Protein AF-A0A6P0VRI2-F1 (afdb_monomer_lite)

Secondary structure (DSSP, 8-state):
---S-HHHHHHHH-SS--TT-EEEEEEE-TT---EEE--HHHHHHEEEEEEEEETT--EEEEEE--SSEEEPPPPSSSEEEEEEEEEPP---S---GGG------

Structure (mmCIF, N/CA/C/O backbone):
data_AF-A0A6P0VRI2-F1
#
_entry.id   AF-A0A6P0VRI2-F1
#
loop_
_atom_site.group_PDB
_atom_site.id
_atom_site.type_symbol
_atom_site.label_atom_id
_atom_site.label_alt_id
_atom_site.label_comp_id
_atom_site.label_asym_id
_atom_site.label_entity_id
_atom_site.label_seq_id
_atom_site.pdbx_PDB_ins_code
_atom_site.Cartn_x
_atom_site.Cartn_y
_atom_site.Cartn_z
_atom_site.occupancy
_atom_site.B_iso_or_equiv
_atom_site.auth_seq_id
_atom_site.auth_comp_id
_atom_site.auth_asym_id
_atom_site.auth_atom_id
_atom_site.pdbx_PDB_model_num
ATOM 1 N N . LYS A 1 1 ? -6.802 -9.175 7.358 1.00 47.34 1 LYS A N 1
ATOM 2 C CA . LYS A 1 1 ? -8.259 -9.401 7.154 1.00 47.34 1 LYS A CA 1
ATOM 3 C C . LYS A 1 1 ? -8.752 -8.376 6.140 1.00 47.34 1 LYS A C 1
ATOM 5 O O . LYS A 1 1 ? -8.438 -7.206 6.307 1.00 47.34 1 LYS A O 1
ATOM 10 N N . GLN A 1 2 ? -9.443 -8.805 5.089 1.00 56.34 2 GLN A N 1
ATOM 11 C CA . GLN A 1 2 ? -9.953 -7.926 4.035 1.00 56.34 2 GLN A CA 1
ATOM 12 C C . GLN A 1 2 ? -11.373 -7.499 4.430 1.00 56.34 2 GLN A C 1
ATOM 14 O O . GLN A 1 2 ? -12.297 -8.302 4.390 1.00 56.34 2 GLN A O 1
ATOM 19 N N . TRP A 1 3 ? -11.518 -6.274 4.941 1.00 65.69 3 TRP A N 1
ATOM 20 C CA . TRP A 1 3 ? -12.773 -5.767 5.528 1.00 65.69 3 TRP A CA 1
ATOM 21 C C . TRP A 1 3 ? -13.645 -4.993 4.528 1.00 65.69 3 TRP A C 1
ATOM 23 O O . TRP A 1 3 ? -14.663 -4.427 4.915 1.00 65.69 3 TRP A O 1
ATOM 33 N N . LEU A 1 4 ? -13.239 -4.925 3.259 1.00 70.81 4 LEU A N 1
ATOM 34 C CA . LEU A 1 4 ? -13.891 -4.112 2.235 1.00 70.81 4 LEU A CA 1
ATOM 35 C C . LEU A 1 4 ? -14.443 -4.996 1.109 1.00 70.81 4 LEU A C 1
ATOM 37 O O . LEU A 1 4 ? -13.732 -5.893 0.652 1.00 70.81 4 LEU A O 1
ATOM 41 N N . PRO A 1 5 ? -15.666 -4.739 0.613 1.00 76.69 5 PRO A N 1
ATOM 42 C CA . PRO A 1 5 ? -16.160 -5.376 -0.601 1.00 76.69 5 PRO A CA 1
ATOM 43 C C . PRO A 1 5 ? -15.332 -4.948 -1.817 1.00 76.69 5 PRO A C 1
ATOM 45 O O . PRO A 1 5 ? -15.124 -3.756 -2.039 1.00 76.69 5 PRO A O 1
ATOM 48 N N . GLN A 1 6 ? -14.922 -5.901 -2.651 1.00 73.31 6 GLN A N 1
ATOM 49 C CA . GLN A 1 6 ? -14.118 -5.625 -3.848 1.00 73.31 6 GLN A CA 1
ATOM 50 C C . GLN A 1 6 ? -14.777 -4.599 -4.787 1.00 73.31 6 GLN A C 1
ATOM 52 O O . GLN A 1 6 ? -14.138 -3.620 -5.164 1.00 73.31 6 GLN A O 1
ATOM 57 N N . LYS A 1 7 ? -16.083 -4.741 -5.061 1.00 77.94 7 LYS A N 1
ATOM 58 C CA . LYS A 1 7 ? -16.842 -3.803 -5.912 1.00 77.94 7 LYS A CA 1
ATOM 59 C C . LYS A 1 7 ? -16.834 -2.359 -5.399 1.00 77.94 7 LYS A C 1
ATOM 61 O O . LYS A 1 7 ? -16.913 -1.423 -6.188 1.00 77.94 7 LYS A O 1
ATOM 66 N N . PHE A 1 8 ? -16.775 -2.166 -4.079 1.00 78.56 8 PHE A N 1
ATOM 67 C CA . PHE A 1 8 ? -16.669 -0.829 -3.492 1.00 78.56 8 PHE A CA 1
ATOM 68 C C . PHE A 1 8 ? -15.303 -0.217 -3.810 1.00 78.56 8 PHE A C 1
ATOM 70 O O . PHE A 1 8 ? -15.233 0.931 -4.239 1.00 78.56 8 PHE A O 1
ATOM 77 N N . VAL A 1 9 ? -14.231 -0.998 -3.659 1.00 72.62 9 VAL A N 1
ATOM 78 C CA . VAL A 1 9 ? -12.868 -0.528 -3.925 1.00 72.62 9 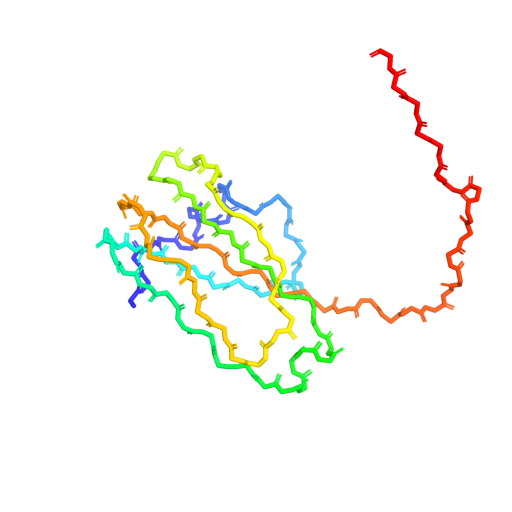VAL A CA 1
ATOM 79 C C . VAL A 1 9 ? -12.673 -0.196 -5.399 1.00 72.62 9 VAL A C 1
ATOM 81 O O . VAL A 1 9 ? -12.148 0.869 -5.711 1.00 72.62 9 VAL A O 1
ATOM 84 N N . GLU A 1 10 ? -13.164 -1.058 -6.289 1.00 74.31 10 GLU A N 1
ATOM 85 C CA . GLU A 1 10 ? -13.146 -0.829 -7.736 1.00 74.31 10 GLU A CA 1
ATOM 86 C C . GLU A 1 10 ? -13.849 0.477 -8.112 1.00 74.31 10 GLU A C 1
ATOM 88 O O . GLU A 1 10 ? -13.299 1.282 -8.853 1.00 74.31 10 GLU A O 1
ATOM 93 N N . LYS A 1 11 ? -15.031 0.737 -7.544 1.00 74.50 11 LYS A N 1
ATOM 94 C CA . LYS A 1 11 ? -15.799 1.950 -7.845 1.00 74.50 11 LYS A CA 1
ATOM 95 C C . LYS A 1 11 ? -15.145 3.234 -7.320 1.00 74.50 11 LYS A C 1
ATOM 97 O O . LYS A 1 11 ? -15.290 4.277 -7.948 1.00 74.50 11 LYS A O 1
ATOM 102 N N . VAL A 1 12 ? -14.513 3.186 -6.146 1.00 73.50 12 VAL A N 1
ATOM 103 C CA . VAL A 1 12 ? -14.063 4.394 -5.428 1.00 73.50 12 VAL A CA 1
ATOM 104 C C . VAL A 1 12 ? -12.599 4.733 -5.703 1.00 73.50 12 VAL A C 1
ATOM 106 O O . VAL A 1 12 ? -12.256 5.908 -5.785 1.00 73.50 12 VAL A O 1
ATOM 109 N N . PHE A 1 13 ? -11.729 3.730 -5.849 1.00 72.00 13 PHE A N 1
ATOM 110 C CA . PHE A 1 13 ? -10.276 3.941 -5.850 1.00 72.00 13 PHE A CA 1
ATOM 111 C C . PHE A 1 13 ? -9.576 3.568 -7.160 1.00 72.00 13 PHE A C 1
ATOM 113 O O . PHE A 1 13 ? -8.370 3.826 -7.279 1.00 72.00 13 PHE A O 1
ATOM 120 N N . LEU A 1 14 ? -10.288 2.947 -8.111 1.00 68.56 14 LEU A N 1
ATOM 121 C CA . LEU A 1 14 ? -9.724 2.453 -9.368 1.00 68.56 14 LEU A CA 1
ATOM 122 C C . LEU A 1 14 ? -10.341 3.195 -10.571 1.00 68.56 14 LEU A C 1
ATOM 124 O O . LEU A 1 14 ? -11.443 2.860 -11.005 1.00 68.56 14 LEU A O 1
ATOM 128 N N . PRO A 1 15 ? -9.664 4.212 -11.132 1.00 60.31 15 PRO A N 1
ATOM 129 C CA . PRO A 1 15 ? -10.132 4.877 -12.342 1.00 60.31 15 PRO A CA 1
ATOM 130 C C . PRO A 1 15 ? -9.842 3.991 -13.562 1.00 60.31 15 PRO A C 1
ATOM 132 O O . PRO A 1 15 ? -8.691 3.884 -13.954 1.00 60.31 15 PRO A O 1
ATOM 135 N N . VAL A 1 16 ? -10.890 3.387 -14.142 1.00 56.53 16 VAL A N 1
ATOM 136 C CA . VAL A 1 16 ? -10.890 2.528 -15.352 1.00 56.53 16 VAL A CA 1
ATOM 137 C C . VAL A 1 16 ? -9.957 1.301 -15.243 1.00 56.53 16 VAL A C 1
ATOM 139 O O . VAL A 1 16 ? -8.761 1.433 -15.008 1.00 56.53 16 VAL A O 1
ATOM 142 N N . PRO A 1 17 ? -10.457 0.063 -15.410 1.00 55.12 17 PRO A N 1
ATOM 143 C CA . PRO A 1 17 ? -9.634 -1.118 -15.179 1.00 55.12 17 PRO A CA 1
ATOM 144 C C . PRO A 1 17 ? -8.493 -1.193 -16.203 1.00 55.12 17 PRO A C 1
ATOM 146 O O . PRO A 1 17 ? -8.733 -1.483 -17.370 1.00 55.12 17 PRO A O 1
ATOM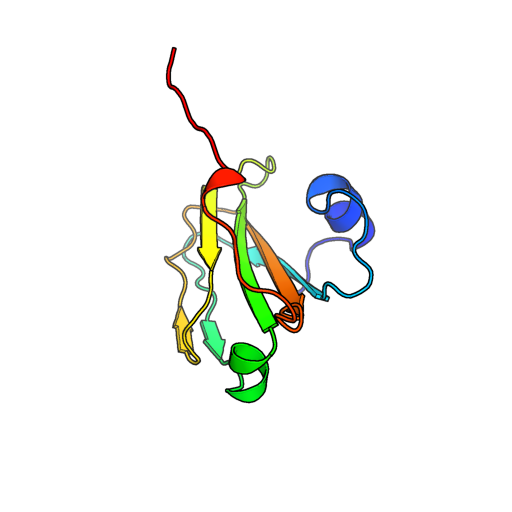 149 N N . ASN A 1 18 ? -7.251 -0.980 -15.755 1.00 63.97 18 ASN A N 1
ATOM 150 C CA . ASN A 1 18 ? -6.096 -1.628 -16.365 1.00 63.97 18 ASN A CA 1
ATOM 151 C C . ASN A 1 18 ? -6.109 -3.086 -15.859 1.00 63.97 18 ASN A C 1
ATOM 153 O O . ASN A 1 18 ? -5.783 -3.303 -14.686 1.00 63.97 18 ASN A O 1
ATOM 157 N N . PRO A 1 19 ? -6.509 -4.073 -16.687 1.00 65.31 19 PRO A N 1
ATOM 158 C CA . PRO A 1 19 ? -6.722 -5.455 -16.248 1.00 65.31 19 PRO A CA 1
ATOM 159 C C . PRO A 1 19 ? -5.459 -6.112 -15.684 1.00 65.31 19 PRO A C 1
ATOM 161 O O . PRO A 1 19 ? -5.545 -7.067 -14.918 1.00 65.31 19 PRO A O 1
ATOM 164 N N . GLU A 1 20 ? -4.287 -5.593 -16.051 1.00 71.06 20 GLU A N 1
ATOM 165 C CA . GLU A 1 20 ? -2.987 -6.116 -15.633 1.00 71.06 20 GLU A CA 1
ATOM 166 C C . GLU A 1 20 ? -2.576 -5.627 -14.239 1.00 71.06 20 GLU A C 1
ATOM 168 O O . GLU A 1 20 ? -1.636 -6.151 -13.638 1.00 71.06 20 GLU A O 1
ATOM 173 N N . THR A 1 21 ? -3.289 -4.640 -13.687 1.00 80.69 21 THR A N 1
ATOM 174 C CA . THR A 1 21 ? -2.990 -4.116 -12.355 1.00 80.69 21 THR A CA 1
ATOM 175 C C . THR A 1 21 ? -3.564 -5.023 -11.280 1.00 80.69 21 THR A C 1
ATOM 177 O O . THR A 1 21 ? -4.775 -5.233 -11.196 1.00 80.69 21 THR A O 1
ATOM 180 N N . LYS A 1 22 ? -2.699 -5.510 -10.390 1.00 85.94 22 LYS A N 1
ATOM 181 C CA . LYS A 1 22 ? -3.125 -6.242 -9.195 1.00 85.94 22 LYS A CA 1
ATOM 182 C C . LYS A 1 22 ? -3.349 -5.275 -8.039 1.00 85.94 22 LYS A C 1
ATOM 184 O O . LYS A 1 22 ? -2.541 -4.378 -7.802 1.00 85.94 22 LYS A O 1
ATOM 189 N N . PHE A 1 23 ? -4.424 -5.504 -7.288 1.00 86.38 23 PHE A N 1
ATOM 190 C CA . PHE A 1 23 ? -4.803 -4.670 -6.152 1.00 86.38 23 PHE A CA 1
ATOM 191 C C . PHE A 1 23 ? -4.873 -5.479 -4.865 1.00 86.38 23 PHE A C 1
ATOM 193 O O . PHE A 1 23 ? -5.520 -6.524 -4.806 1.00 86.38 23 PHE A O 1
ATOM 200 N N . TYR A 1 24 ? -4.269 -4.937 -3.812 1.00 89.50 24 TYR A N 1
ATOM 201 C CA . TYR A 1 24 ? -4.479 -5.384 -2.440 1.00 89.50 24 TYR A CA 1
ATOM 202 C C . TYR A 1 24 ? -5.030 -4.224 -1.634 1.00 89.50 24 TYR A C 1
ATOM 204 O O . TYR A 1 24 ? -4.625 -3.082 -1.818 1.00 89.50 24 TYR A O 1
ATOM 212 N N . PHE A 1 25 ? -5.969 -4.495 -0.742 1.00 91.25 25 PHE A N 1
ATOM 213 C CA . PHE A 1 25 ? -6.610 -3.437 0.022 1.00 91.25 25 PHE A CA 1
ATOM 214 C C . PHE A 1 25 ? -7.145 -3.961 1.343 1.00 91.25 25 PHE A C 1
ATOM 216 O O . PHE A 1 25 ? -7.400 -5.155 1.525 1.00 91.25 25 PHE A O 1
ATOM 223 N N . GLY A 1 26 ? -7.373 -3.039 2.265 1.00 91.44 26 GLY A N 1
ATOM 224 C CA . GLY A 1 26 ? -7.947 -3.354 3.558 1.00 91.44 26 GLY A CA 1
ATOM 225 C C . GLY A 1 26 ? -8.173 -2.110 4.395 1.00 91.44 26 GLY A C 1
ATOM 226 O O . GLY A 1 26 ? -8.150 -0.988 3.897 1.00 91.44 26 GLY A O 1
ATOM 227 N N . ALA A 1 27 ? -8.404 -2.337 5.682 1.00 92.94 27 ALA A N 1
ATOM 228 C CA . ALA A 1 27 ? -8.575 -1.285 6.668 1.00 92.94 27 ALA A CA 1
ATOM 229 C C . ALA A 1 27 ? -7.523 -1.432 7.770 1.00 92.94 27 ALA A C 1
ATOM 231 O O . ALA A 1 27 ? -7.136 -2.556 8.100 1.00 92.94 27 ALA A O 1
ATOM 232 N N . LEU A 1 28 ? -7.114 -0.298 8.329 1.00 92.88 28 LEU A N 1
ATOM 233 C CA . LEU A 1 28 ? -6.234 -0.184 9.487 1.00 92.88 28 LEU A CA 1
ATOM 234 C C . LEU A 1 28 ? -6.971 0.523 10.621 1.00 92.88 28 LEU A C 1
ATOM 236 O O . LEU A 1 28 ? -7.794 1.416 10.393 1.00 92.88 28 LEU A O 1
ATOM 240 N N . LYS A 1 29 ? -6.679 0.114 11.850 1.00 94.31 29 LYS A N 1
ATOM 241 C CA . LYS A 1 29 ? -7.027 0.842 13.071 1.00 94.31 29 LYS A CA 1
ATOM 242 C C . LYS A 1 29 ? -5.915 1.827 13.424 1.00 94.31 29 LYS A C 1
ATOM 244 O O . LYS A 1 29 ? -4.783 1.692 12.970 1.00 94.31 29 LYS A O 1
ATOM 249 N N . ALA A 1 30 ? -6.243 2.767 14.307 1.00 95.19 30 ALA A N 1
ATOM 250 C CA . ALA A 1 30 ? -5.277 3.727 14.822 1.00 95.19 30 ALA A CA 1
ATOM 251 C C . ALA A 1 30 ? -4.063 3.003 15.428 1.00 95.19 30 ALA A C 1
ATOM 253 O O . ALA A 1 30 ? -4.230 2.074 16.221 1.00 95.19 30 ALA A O 1
ATOM 254 N N . GLY A 1 31 ? -2.863 3.425 15.035 1.00 95.81 31 GLY A N 1
ATOM 255 C CA . GLY A 1 31 ? -1.593 2.849 15.472 1.00 95.81 31 GLY A CA 1
ATOM 256 C C . GLY A 1 31 ? -1.175 1.552 14.769 1.00 95.81 31 GLY A C 1
ATOM 257 O O . GLY A 1 31 ? -0.039 1.127 14.959 1.00 95.81 31 GLY A O 1
ATOM 258 N N . GLU A 1 32 ? -2.028 0.922 13.949 1.00 96.56 32 GLU A N 1
ATOM 259 C CA . GLU A 1 32 ? -1.613 -0.249 13.165 1.00 96.56 32 GLU A CA 1
ATOM 260 C C . GLU A 1 32 ? -0.627 0.152 12.058 1.00 96.56 32 GLU A C 1
ATOM 262 O O . GLU A 1 32 ? -0.708 1.242 11.487 1.00 96.56 32 GLU A O 1
ATOM 267 N N . ILE A 1 33 ? 0.298 -0.758 11.756 1.00 95.69 33 ILE A N 1
ATOM 268 C CA . ILE A 1 33 ? 1.359 -0.600 10.758 1.00 95.69 33 ILE A CA 1
ATOM 269 C C . ILE A 1 33 ? 1.223 -1.729 9.737 1.00 95.69 33 ILE A C 1
ATOM 271 O O . ILE A 1 33 ? 0.952 -2.874 10.108 1.00 95.69 33 ILE A O 1
ATOM 275 N N . LEU A 1 34 ? 1.448 -1.429 8.457 1.00 95.12 34 LEU A N 1
ATOM 276 C CA . LEU A 1 34 ? 1.628 -2.456 7.434 1.00 95.12 34 LEU A CA 1
ATOM 277 C C . LEU A 1 34 ? 3.109 -2.727 7.224 1.00 95.12 34 LEU A C 1
ATOM 279 O O . LEU A 1 34 ? 3.905 -1.801 7.083 1.00 95.12 34 LEU A O 1
ATOM 283 N N . GLN A 1 35 ? 3.446 -4.010 7.169 1.00 96.75 35 GLN A N 1
ATOM 284 C CA . GLN A 1 35 ? 4.778 -4.486 6.831 1.00 96.75 35 GLN A CA 1
ATOM 285 C C . GLN A 1 35 ? 4.737 -5.152 5.461 1.00 96.75 35 GLN A C 1
ATOM 287 O O . GLN A 1 35 ? 3.946 -6.066 5.220 1.00 96.75 35 GLN A O 1
ATOM 292 N N . PHE A 1 36 ? 5.609 -4.693 4.579 1.00 94.56 36 PHE A N 1
ATOM 293 C CA . PHE A 1 36 ? 5.836 -5.246 3.259 1.00 94.56 36 PHE A CA 1
ATOM 294 C C . PHE A 1 36 ? 7.066 -6.142 3.309 1.00 94.56 36 PHE A C 1
ATOM 296 O O . PHE A 1 36 ? 8.104 -5.736 3.826 1.00 94.56 36 PHE A O 1
ATOM 303 N N . LYS A 1 37 ? 6.922 -7.355 2.772 1.00 95.94 37 LYS A N 1
ATOM 304 C CA . LYS A 1 37 ? 8.009 -8.294 2.485 1.00 95.94 37 LYS A CA 1
ATOM 305 C C . LYS A 1 37 ? 7.823 -8.764 1.050 1.00 95.94 37 LYS A C 1
ATOM 307 O O . LYS A 1 37 ? 6.883 -9.506 0.766 1.00 95.94 37 LYS A O 1
ATOM 312 N N . LEU A 1 38 ? 8.641 -8.241 0.150 1.00 93.50 38 LEU A N 1
ATOM 313 C CA . LEU A 1 38 ? 8.459 -8.325 -1.293 1.00 93.50 38 LEU A CA 1
ATOM 314 C C . LEU A 1 38 ? 9.629 -9.067 -1.935 1.00 93.50 38 LEU A C 1
ATOM 316 O O . LEU A 1 38 ? 10.787 -8.878 -1.568 1.00 93.50 38 LEU A O 1
ATOM 320 N N . ASP A 1 39 ? 9.310 -9.894 -2.924 1.00 94.88 39 ASP A N 1
ATOM 321 C CA . ASP A 1 39 ? 10.302 -10.623 -3.708 1.00 94.88 39 ASP A CA 1
ATOM 322 C C . ASP A 1 39 ? 11.079 -9.670 -4.641 1.00 94.88 39 ASP A C 1
ATOM 324 O O . ASP A 1 39 ? 10.506 -8.722 -5.190 1.00 94.88 39 ASP A O 1
ATOM 328 N N . SER A 1 40 ? 12.379 -9.909 -4.853 1.00 90.12 40 SER A N 1
ATOM 329 C CA . SER A 1 40 ? 13.190 -9.094 -5.776 1.00 90.12 40 SER A CA 1
ATOM 330 C C . SER A 1 40 ? 12.673 -9.154 -7.214 1.00 90.12 40 SER A C 1
ATOM 332 O O . SER A 1 40 ? 12.694 -8.139 -7.909 1.00 90.12 40 SER A O 1
ATOM 334 N N . LEU A 1 41 ? 12.158 -10.302 -7.666 1.00 91.19 41 LEU A N 1
ATOM 335 C CA . LEU A 1 41 ? 11.561 -10.443 -8.995 1.00 91.19 41 LEU A CA 1
ATOM 336 C C . LEU A 1 41 ? 10.332 -9.550 -9.150 1.00 91.19 41 LEU A C 1
ATOM 338 O O . LEU A 1 41 ? 10.093 -9.026 -10.237 1.00 91.19 41 LEU A O 1
ATOM 342 N N . LEU A 1 42 ? 9.568 -9.344 -8.076 1.00 91.19 42 LEU A N 1
ATOM 343 C CA . LEU A 1 42 ? 8.428 -8.439 -8.102 1.00 91.19 42 LEU A CA 1
ATOM 344 C C . LEU A 1 42 ? 8.898 -6.993 -8.301 1.00 91.19 42 LEU A C 1
ATOM 346 O O . LEU A 1 42 ? 8.446 -6.338 -9.232 1.00 91.19 42 LEU A O 1
ATOM 350 N N . LEU A 1 43 ? 9.851 -6.521 -7.493 1.00 92.00 43 LEU A N 1
ATOM 351 C CA . LEU A 1 43 ? 10.370 -5.148 -7.586 1.00 92.00 43 LEU A CA 1
ATOM 352 C C . LEU A 1 43 ? 11.076 -4.856 -8.916 1.00 92.00 43 LEU A C 1
ATOM 354 O O . LEU A 1 43 ? 11.043 -3.727 -9.410 1.00 92.00 43 LEU A O 1
ATOM 358 N N . ASN A 1 44 ? 11.700 -5.869 -9.518 1.00 90.56 44 ASN A N 1
ATOM 359 C CA . ASN A 1 44 ? 12.370 -5.721 -10.805 1.00 90.56 44 ASN A CA 1
ATOM 360 C C . ASN A 1 44 ? 11.367 -5.5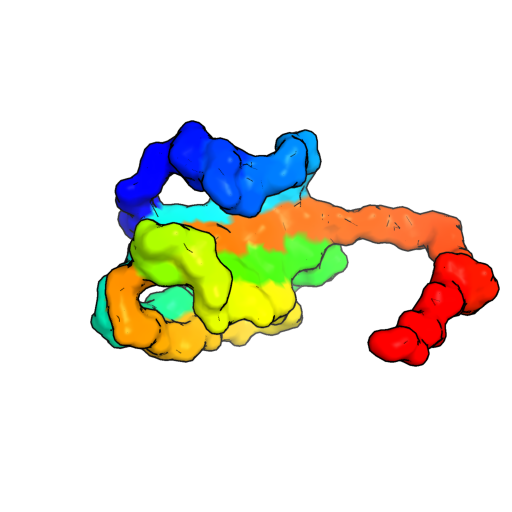17 -11.944 1.00 90.56 44 ASN A C 1
ATOM 362 O O . ASN A 1 44 ? 11.579 -4.643 -12.782 1.00 90.56 44 ASN A O 1
ATOM 366 N N . ASN A 1 45 ? 10.265 -6.268 -11.942 1.00 90.25 45 ASN A N 1
ATOM 367 C CA . ASN A 1 45 ? 9.331 -6.327 -13.069 1.00 90.25 45 ASN A CA 1
ATOM 368 C C . ASN A 1 45 ? 8.069 -5.469 -12.888 1.00 90.25 45 ASN A C 1
ATOM 370 O O . ASN A 1 45 ? 7.326 -5.276 -13.850 1.00 90.25 45 ASN A O 1
ATOM 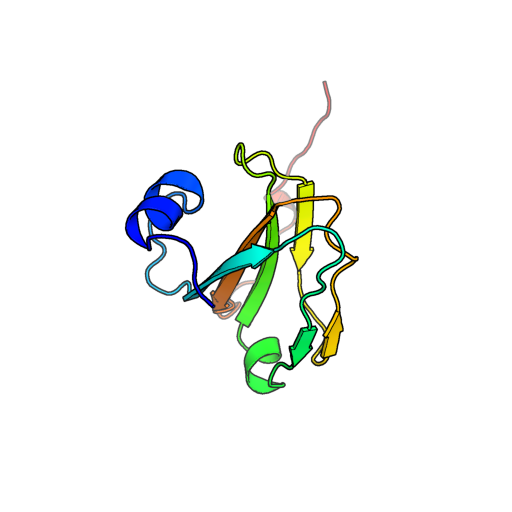374 N N . TYR A 1 46 ? 7.807 -4.967 -11.680 1.00 92.12 46 TYR A N 1
ATOM 375 C CA . TYR A 1 46 ? 6.572 -4.261 -11.350 1.00 92.12 46 TYR A CA 1
ATOM 376 C C . TYR A 1 46 ? 6.842 -2.962 -10.592 1.00 92.12 46 TYR A C 1
ATOM 378 O O . TYR A 1 46 ? 7.749 -2.884 -9.763 1.00 92.12 46 TYR A O 1
ATOM 386 N N . ASP A 1 47 ? 6.011 -1.959 -10.858 1.00 92.62 47 ASP A N 1
ATOM 387 C CA . ASP A 1 47 ? 5.878 -0.760 -10.044 1.00 92.62 47 ASP A CA 1
ATOM 388 C C . ASP A 1 47 ? 4.809 -0.991 -8.976 1.00 92.62 47 ASP A C 1
ATOM 390 O O . ASP A 1 47 ? 3.688 -1.429 -9.261 1.00 92.62 47 ASP A O 1
ATOM 394 N N . ILE A 1 48 ? 5.161 -0.704 -7.726 1.00 94.31 48 ILE A N 1
ATOM 395 C CA . ILE A 1 48 ? 4.302 -0.931 -6.566 1.00 94.31 48 ILE A CA 1
ATOM 396 C C . ILE A 1 48 ? 4.034 0.410 -5.903 1.00 94.31 48 ILE A C 1
ATOM 398 O O . ILE A 1 48 ? 4.966 1.118 -5.530 1.00 94.31 48 ILE A O 1
ATOM 402 N N . TYR A 1 49 ? 2.762 0.736 -5.698 1.00 94.25 49 TYR A N 1
ATOM 403 C CA . TYR A 1 49 ? 2.344 1.983 -5.064 1.00 94.25 49 TYR A CA 1
ATOM 404 C C . TYR A 1 49 ? 1.469 1.704 -3.858 1.00 94.25 49 TYR A C 1
ATOM 406 O O . TYR A 1 49 ? 0.493 0.958 -3.944 1.00 94.25 49 TYR A O 1
ATOM 414 N N . PHE A 1 50 ? 1.789 2.360 -2.750 1.00 95.75 50 PHE A N 1
ATOM 415 C CA . PHE A 1 50 ? 0.948 2.407 -1.570 1.00 95.75 50 PHE A CA 1
ATOM 416 C C . PHE A 1 50 ? 0.097 3.674 -1.577 1.00 95.75 50 PHE A C 1
ATOM 418 O O . PHE A 1 50 ? 0.532 4.745 -1.998 1.00 95.75 50 PHE A O 1
ATOM 425 N N . SER A 1 51 ? -1.139 3.556 -1.112 1.00 95.31 51 SER A N 1
ATOM 426 C CA . SER A 1 51 ? -2.031 4.683 -0.872 1.00 95.31 51 SER A CA 1
ATOM 427 C C . SER A 1 51 ? -2.810 4.450 0.412 1.00 95.31 51 SER A C 1
ATOM 429 O O . SER A 1 51 ? -3.426 3.395 0.581 1.00 95.31 51 SER A O 1
ATOM 431 N N . LEU A 1 52 ? -2.818 5.448 1.288 1.00 95.56 52 LEU A N 1
ATOM 432 C CA . LEU A 1 52 ? -3.622 5.485 2.499 1.00 95.56 52 LEU A CA 1
ATOM 433 C C . LEU A 1 52 ? -4.720 6.532 2.342 1.00 95.56 52 LEU A C 1
ATOM 435 O O . LEU A 1 52 ? -4.473 7.652 1.894 1.00 95.56 52 LEU A O 1
ATOM 439 N N . TYR A 1 53 ? -5.922 6.173 2.767 1.00 94.88 53 TYR A N 1
ATOM 440 C CA . TYR A 1 53 ? -7.095 7.026 2.737 1.00 94.88 53 TYR A CA 1
ATOM 441 C C . TYR A 1 53 ? -7.747 7.096 4.119 1.00 94.88 53 TYR A C 1
ATOM 443 O O . TYR A 1 53 ? -7.707 6.134 4.896 1.00 94.88 53 TYR A O 1
ATOM 451 N N . SER A 1 54 ? -8.396 8.218 4.423 1.00 93.69 54 SER A N 1
ATOM 452 C CA . SER A 1 54 ? -9.322 8.303 5.553 1.00 93.69 54 SER A CA 1
ATOM 453 C C . SER A 1 54 ? -10.545 7.407 5.308 1.00 93.69 54 SER A C 1
ATOM 455 O O . SER A 1 54 ? -10.754 6.885 4.208 1.00 93.69 54 SER A O 1
ATOM 457 N N . ARG A 1 55 ? -11.398 7.225 6.322 1.00 89.88 55 ARG A N 1
ATOM 458 C CA . ARG A 1 55 ? -12.671 6.498 6.158 1.00 89.88 55 ARG A CA 1
ATOM 459 C C . ARG A 1 55 ? -13.609 7.148 5.145 1.00 89.88 55 ARG A C 1
ATOM 461 O O . ARG A 1 55 ? -14.397 6.457 4.508 1.00 89.88 55 ARG A O 1
ATOM 468 N N . GLU A 1 56 ? -13.514 8.459 5.016 1.00 90.25 56 GLU A N 1
ATOM 469 C CA . GLU A 1 56 ? -14.256 9.296 4.079 1.00 90.25 56 GLU A CA 1
ATOM 470 C C . GLU A 1 56 ? -13.608 9.292 2.683 1.00 90.25 56 GLU A C 1
ATOM 472 O O . GLU A 1 56 ? -14.063 10.001 1.795 1.00 90.25 56 GLU A O 1
ATOM 477 N N . CYS A 1 57 ? -12.586 8.452 2.473 1.00 87.88 57 CYS A N 1
ATOM 478 C CA . CYS A 1 57 ? -11.881 8.248 1.208 1.00 87.88 57 CYS A CA 1
ATOM 479 C C . CYS A 1 57 ? -11.022 9.441 0.750 1.00 87.88 57 CYS A C 1
ATOM 481 O O . CYS A 1 57 ? -10.641 9.505 -0.417 1.00 87.88 57 CYS A O 1
ATOM 483 N N . PHE A 1 58 ? -10.647 10.348 1.658 1.00 89.69 58 PHE A N 1
ATOM 484 C CA . PHE A 1 58 ? -9.653 11.385 1.363 1.00 89.69 58 PHE A CA 1
ATOM 485 C C . PHE A 1 58 ? -8.244 10.801 1.389 1.00 89.69 58 PHE A C 1
ATOM 487 O O . PHE A 1 58 ? -7.910 10.049 2.303 1.00 89.69 58 PHE A O 1
ATOM 494 N N . ALA A 1 59 ? -7.420 11.138 0.395 1.00 92.56 59 ALA A N 1
ATOM 495 C CA . ALA A 1 59 ? -6.029 10.701 0.349 1.00 92.56 59 ALA A CA 1
ATOM 496 C C . ALA A 1 59 ? -5.247 11.308 1.523 1.00 92.56 59 ALA A C 1
ATOM 498 O O . ALA A 1 59 ? -5.303 12.515 1.752 1.00 92.56 59 ALA A O 1
ATOM 499 N N . LEU A 1 60 ? -4.537 10.459 2.264 1.00 95.00 60 LEU A N 1
ATOM 500 C CA . LEU A 1 60 ? -3.699 10.851 3.399 1.00 95.00 60 LEU A CA 1
ATOM 501 C C . LEU A 1 60 ? -2.216 10.680 3.081 1.00 95.00 60 LEU A C 1
ATOM 503 O O . LEU A 1 60 ? -1.408 11.530 3.432 1.00 95.00 60 LEU A O 1
ATOM 507 N N . GLU A 1 61 ? -1.862 9.576 2.426 1.00 95.44 61 GLU A N 1
ATOM 508 C CA . GLU A 1 61 ? -0.475 9.235 2.124 1.00 95.44 61 GLU A CA 1
ATOM 509 C C . GLU A 1 61 ? -0.404 8.478 0.799 1.00 95.44 61 GLU A C 1
ATOM 511 O O . GLU A 1 61 ? -1.287 7.676 0.479 1.00 95.44 61 GLU A O 1
ATOM 516 N N . TRP A 1 62 ? 0.646 8.729 0.023 1.00 94.94 62 TRP A N 1
ATOM 517 C CA . TRP A 1 62 ? 0.915 8.031 -1.227 1.00 94.94 62 TRP A CA 1
ATOM 518 C C . TRP A 1 62 ? 2.418 7.992 -1.486 1.00 94.94 62 TRP A C 1
ATOM 520 O O . TRP A 1 62 ? 3.083 9.018 -1.356 1.00 94.94 62 TRP A O 1
ATOM 530 N N . TYR A 1 63 ? 2.946 6.826 -1.862 1.00 95.94 63 TYR A N 1
ATOM 531 C CA . TYR A 1 63 ? 4.338 6.685 -2.301 1.00 95.94 63 TYR A CA 1
ATOM 532 C C . TYR A 1 63 ? 4.591 5.356 -3.033 1.00 95.94 63 TYR A C 1
ATOM 534 O O . TYR A 1 63 ? 3.869 4.375 -2.812 1.00 95.94 63 TYR A O 1
ATOM 542 N N . PRO A 1 64 ? 5.638 5.287 -3.879 1.00 96.25 64 PRO A N 1
ATOM 543 C CA . PRO A 1 64 ? 6.126 4.028 -4.428 1.00 96.25 64 PRO A CA 1
ATOM 544 C C . PRO A 1 64 ? 6.853 3.185 -3.367 1.00 96.25 64 PRO A C 1
ATOM 546 O O . PRO A 1 64 ? 7.571 3.709 -2.513 1.00 96.25 64 PRO A O 1
ATOM 549 N N . ILE A 1 65 ? 6.702 1.864 -3.442 1.00 96.00 65 ILE A N 1
ATOM 550 C CA . ILE A 1 65 ? 7.481 0.907 -2.650 1.00 96.00 65 ILE A CA 1
ATOM 551 C C . ILE A 1 65 ? 8.598 0.351 -3.531 1.00 96.00 65 ILE A C 1
ATOM 553 O O . ILE A 1 65 ? 8.342 -0.395 -4.471 1.00 96.00 65 ILE A O 1
ATOM 557 N N . THR A 1 66 ? 9.837 0.706 -3.202 1.00 95.12 66 THR A N 1
ATOM 558 C CA . THR A 1 66 ? 11.044 0.316 -3.951 1.00 95.12 66 THR A CA 1
ATOM 559 C C . THR A 1 66 ? 11.945 -0.655 -3.186 1.00 95.12 66 THR A C 1
ATOM 561 O O . THR A 1 66 ? 12.936 -1.135 -3.726 1.00 95.12 66 THR A O 1
ATOM 564 N N . GLU A 1 67 ? 11.622 -0.934 -1.924 1.00 95.31 67 GLU A N 1
ATOM 565 C CA . GLU A 1 67 ? 12.422 -1.742 -0.998 1.00 95.31 67 GLU A CA 1
ATOM 566 C C . GLU A 1 67 ? 11.753 -3.106 -0.776 1.00 95.31 67 GLU A C 1
ATOM 568 O O . GLU A 1 67 ? 10.525 -3.195 -0.728 1.00 95.31 67 GLU A O 1
ATOM 573 N N . GLN A 1 68 ? 12.550 -4.170 -0.614 1.00 94.00 68 GLN A N 1
ATOM 574 C CA . GLN A 1 68 ? 12.030 -5.516 -0.320 1.00 94.00 68 GLN A CA 1
ATOM 575 C C . GLN A 1 68 ? 11.322 -5.579 1.030 1.00 94.00 68 GLN A C 1
ATOM 577 O O . GLN A 1 68 ? 10.309 -6.260 1.169 1.00 94.00 68 GLN A O 1
ATOM 582 N N . GLU A 1 69 ? 11.843 -4.852 2.014 1.00 96.19 69 GLU A N 1
ATOM 583 C CA . GLU A 1 69 ? 11.250 -4.734 3.336 1.00 96.19 69 GLU A CA 1
ATOM 584 C C . GLU A 1 69 ? 10.941 -3.271 3.618 1.00 96.19 69 GLU A C 1
ATOM 586 O O . GLU A 1 69 ? 11.824 -2.418 3.570 1.00 96.19 69 GLU A O 1
ATOM 591 N N . LYS A 1 70 ? 9.674 -2.976 3.910 1.00 93.94 70 LYS A N 1
ATOM 592 C CA . LYS A 1 70 ? 9.228 -1.620 4.236 1.00 93.94 70 LYS A CA 1
ATOM 593 C C . LYS A 1 70 ? 8.109 -1.674 5.258 1.00 93.94 70 LYS A C 1
ATOM 595 O O . LYS A 1 70 ? 7.238 -2.535 5.178 1.00 93.94 70 LYS A O 1
ATOM 600 N N . SER A 1 71 ? 8.107 -0.741 6.200 1.00 95.50 71 SER A N 1
ATOM 601 C CA . SER A 1 71 ? 6.972 -0.525 7.100 1.00 95.50 71 SER A CA 1
ATOM 602 C C . SER A 1 71 ? 6.352 0.837 6.831 1.00 95.50 71 SER A C 1
ATOM 604 O O . SER A 1 71 ? 7.068 1.797 6.548 1.00 95.50 71 SER A O 1
ATOM 606 N N . THR A 1 72 ? 5.029 0.927 6.918 1.00 96.06 72 THR A N 1
ATOM 607 C CA . THR A 1 72 ? 4.344 2.223 6.893 1.00 96.06 72 THR A CA 1
ATOM 608 C C . THR A 1 72 ? 4.581 2.974 8.200 1.00 96.06 72 THR A C 1
ATOM 610 O O . THR A 1 72 ? 4.928 2.382 9.225 1.00 96.06 72 THR A O 1
ATOM 613 N N . SER A 1 73 ? 4.287 4.271 8.201 1.00 94.06 73 SER A N 1
ATOM 614 C CA . SER A 1 73 ? 4.027 4.980 9.453 1.00 94.06 73 SER A CA 1
ATOM 615 C C . SER A 1 73 ? 2.816 4.360 10.178 1.00 94.06 73 SER A C 1
ATOM 617 O O . SER A 1 73 ? 1.944 3.772 9.521 1.00 94.06 73 SER A O 1
ATOM 619 N N . PRO A 1 74 ? 2.726 4.470 11.518 1.00 96.44 74 PRO A N 1
ATOM 620 C CA . PRO A 1 74 ? 1.526 4.082 12.253 1.00 96.44 74 PRO A CA 1
ATOM 621 C C . PRO A 1 74 ? 0.302 4.835 11.732 1.00 96.44 74 PRO A C 1
ATOM 623 O O . PRO A 1 74 ? 0.351 6.049 11.527 1.00 96.44 74 PRO A O 1
ATOM 626 N N . SER A 1 75 ? -0.809 4.126 11.529 1.00 94.62 75 SER A N 1
ATOM 627 C CA . SER A 1 75 ? -2.020 4.744 10.995 1.00 94.62 75 SER A CA 1
ATOM 628 C C . SER A 1 75 ? -2.545 5.836 11.944 1.00 94.62 75 SER A C 1
ATOM 630 O O . SER A 1 75 ? -2.726 5.562 13.136 1.00 94.62 75 SER A O 1
ATOM 632 N N . PRO A 1 76 ? -2.849 7.055 11.453 1.00 94.12 76 PRO A N 1
ATOM 633 C CA . PRO A 1 76 ? -3.281 8.173 12.298 1.00 94.12 76 PRO A CA 1
ATOM 634 C C . PRO A 1 76 ? -4.702 7.992 12.860 1.00 94.12 76 PRO A C 1
ATOM 636 O O . PRO A 1 76 ? -5.156 8.775 13.689 1.00 94.12 76 PRO A O 1
ATOM 639 N N . GLY A 1 77 ? -5.431 6.971 12.405 1.00 94.06 77 GLY A N 1
ATOM 640 C CA . GLY A 1 77 ? -6.818 6.737 12.773 1.00 94.06 77 GLY A CA 1
ATOM 641 C C . GLY A 1 77 ? -7.356 5.454 12.153 1.00 94.06 77 GLY A C 1
ATOM 642 O O . GLY A 1 77 ? -6.615 4.528 11.845 1.00 94.06 77 GLY A O 1
ATOM 643 N N . LYS A 1 78 ? -8.675 5.385 11.964 1.00 95.19 78 LYS A N 1
ATOM 644 C CA . LYS A 1 78 ? -9.263 4.333 11.127 1.00 95.19 78 LYS A CA 1
ATOM 645 C C . LYS A 1 78 ? -9.060 4.732 9.669 1.00 95.19 78 LYS A C 1
ATOM 647 O O . LYS A 1 78 ? -9.621 5.738 9.242 1.00 95.19 78 LYS A O 1
ATOM 652 N N . CYS A 1 79 ? -8.298 3.945 8.927 1.00 94.94 79 CYS A N 1
ATOM 653 C CA . CYS A 1 79 ? -7.932 4.249 7.548 1.00 94.94 79 CYS A CA 1
ATOM 654 C C . CYS A 1 79 ? -8.223 3.068 6.628 1.00 94.94 79 CYS A C 1
ATOM 656 O O . CYS A 1 79 ? -8.363 1.928 7.076 1.00 94.94 79 CYS A O 1
ATOM 658 N N . LEU A 1 80 ? -8.292 3.350 5.333 1.00 94.81 80 LEU A N 1
ATOM 659 C CA . LEU A 1 80 ? -8.313 2.350 4.274 1.00 94.81 80 LEU A CA 1
ATOM 660 C C . LEU A 1 80 ? -6.982 2.416 3.535 1.00 94.81 80 LEU A C 1
ATOM 662 O O . LEU A 1 80 ? -6.453 3.504 3.330 1.00 94.81 80 LEU A O 1
ATOM 666 N N . TYR A 1 81 ? -6.448 1.276 3.119 1.00 93.88 81 TYR A N 1
ATOM 667 C CA . TYR A 1 81 ? -5.259 1.250 2.277 1.00 93.88 81 TYR A CA 1
ATOM 668 C C . TYR A 1 81 ? -5.538 0.548 0.957 1.00 93.88 81 TYR A C 1
ATOM 670 O O . TYR A 1 81 ? -6.351 -0.379 0.889 1.00 93.88 81 TYR A O 1
ATOM 678 N N . VAL A 1 82 ? -4.808 0.971 -0.070 1.00 92.75 82 VAL A N 1
ATOM 679 C CA . VAL A 1 82 ? -4.758 0.336 -1.382 1.00 92.75 82 VAL A CA 1
ATOM 680 C C . VAL A 1 82 ? -3.293 0.212 -1.787 1.00 92.75 82 VAL A C 1
ATOM 682 O O . VAL A 1 82 ? -2.544 1.184 -1.758 1.00 92.75 82 VAL A O 1
ATOM 685 N N . VAL A 1 83 ? -2.890 -0.992 -2.168 1.00 93.06 83 VAL A N 1
ATOM 686 C CA . VAL A 1 83 ? -1.613 -1.292 -2.809 1.00 93.06 83 VAL A CA 1
ATOM 687 C C . VAL A 1 83 ? -1.920 -1.628 -4.257 1.00 93.06 83 VAL A C 1
ATOM 689 O O . VAL A 1 83 ? -2.713 -2.535 -4.527 1.00 93.06 83 VAL A O 1
ATOM 692 N N . ARG A 1 84 ? -1.304 -0.893 -5.178 1.00 91.94 84 ARG A N 1
ATOM 693 C CA . ARG A 1 84 ? -1.411 -1.125 -6.618 1.00 91.94 84 ARG A CA 1
ATOM 694 C C . ARG A 1 84 ? -0.097 -1.707 -7.114 1.00 91.94 84 ARG A C 1
ATOM 696 O O . ARG A 1 84 ? 0.958 -1.188 -6.765 1.00 91.94 84 ARG A O 1
ATOM 703 N N . ILE A 1 85 ? -0.166 -2.773 -7.900 1.00 91.44 85 ILE A N 1
ATOM 704 C CA . ILE A 1 85 ? 0.996 -3.415 -8.513 1.00 91.44 85 ILE A CA 1
ATOM 705 C C . ILE A 1 85 ? 0.767 -3.437 -10.016 1.00 91.44 85 ILE A C 1
ATOM 707 O O . ILE A 1 85 ? -0.150 -4.107 -10.494 1.00 91.44 85 ILE A O 1
ATOM 711 N N . HIS A 1 86 ? 1.602 -2.705 -10.739 1.00 88.75 86 HIS A N 1
ATOM 712 C CA . HIS A 1 86 ? 1.538 -2.545 -12.184 1.00 88.75 86 HIS A CA 1
ATOM 713 C C . HIS A 1 86 ? 2.773 -3.168 -12.806 1.00 88.75 86 HIS A C 1
ATOM 715 O O . HIS A 1 86 ? 3.872 -2.992 -12.288 1.00 88.75 86 HIS A O 1
ATOM 721 N N . GLN A 1 87 ? 2.617 -3.904 -13.901 1.00 86.62 87 GLN A N 1
ATOM 722 C CA . GLN A 1 87 ? 3.783 -4.362 -14.641 1.00 86.62 87 GLN A CA 1
ATOM 723 C C . GLN A 1 87 ? 4.506 -3.145 -15.220 1.00 86.62 87 GLN A C 1
ATOM 725 O O . GLN A 1 87 ? 3.868 -2.247 -15.772 1.00 86.62 87 GLN A O 1
ATOM 730 N N . LYS A 1 88 ? 5.833 -3.111 -15.094 1.00 86.38 88 LYS A N 1
ATOM 731 C CA . LYS A 1 88 ? 6.632 -2.109 -15.794 1.00 86.38 88 LYS A CA 1
ATOM 732 C C . LYS A 1 88 ? 6.481 -2.362 -17.287 1.00 86.38 88 LYS A C 1
ATOM 734 O O . LYS A 1 88 ? 6.699 -3.485 -17.748 1.00 86.38 88 LYS A O 1
ATOM 739 N N . PHE A 1 89 ? 6.114 -1.332 -18.044 1.00 72.69 89 PHE A N 1
ATOM 740 C CA . PHE A 1 89 ? 6.138 -1.435 -19.497 1.00 72.69 89 PHE A CA 1
ATOM 741 C C . PHE A 1 89 ? 7.569 -1.771 -19.937 1.00 72.69 89 PHE A C 1
ATOM 743 O O . PHE A 1 89 ? 8.510 -1.144 -19.438 1.00 72.69 89 PHE A O 1
ATOM 750 N N . PRO A 1 90 ? 7.773 -2.738 -20.849 1.00 61.72 90 PRO A N 1
ATOM 751 C CA . PRO A 1 90 ? 9.075 -2.900 -21.471 1.00 61.72 90 PRO A CA 1
ATOM 752 C C . PRO A 1 90 ? 9.402 -1.583 -22.183 1.00 61.72 90 PRO A C 1
ATOM 754 O O . PRO A 1 90 ? 8.727 -1.217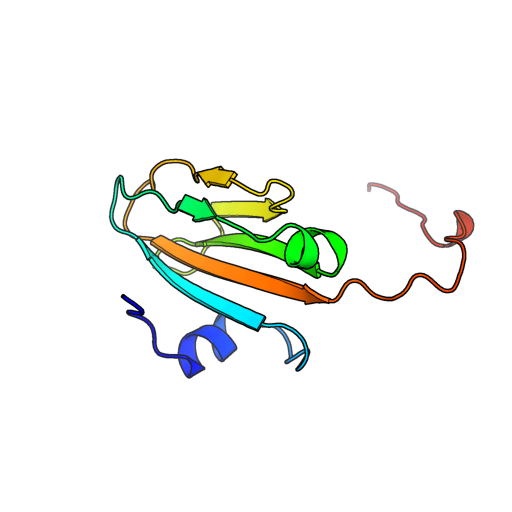 -23.143 1.00 61.72 90 PRO A O 1
ATOM 757 N N . GLN A 1 91 ? 10.387 -0.831 -21.682 1.00 55.97 91 GLN A N 1
ATOM 758 C CA . GLN A 1 91 ? 10.852 0.379 -22.357 1.00 55.97 91 GLN A CA 1
ATOM 759 C C . GLN A 1 91 ? 11.434 -0.038 -23.710 1.00 55.97 91 GLN A C 1
ATOM 761 O O . GLN A 1 91 ? 12.511 -0.626 -23.762 1.00 55.97 91 GLN A O 1
ATOM 766 N N . GLN A 1 92 ? 10.700 0.213 -24.795 1.00 57.25 92 GLN A N 1
ATOM 767 C CA . GLN A 1 92 ? 11.180 -0.044 -26.156 1.00 57.25 92 GLN A CA 1
ATOM 768 C C . GLN A 1 92 ? 11.704 1.219 -26.851 1.00 57.25 92 GLN A C 1
ATOM 770 O O . GLN A 1 92 ? 12.421 1.093 -27.837 1.00 57.25 92 GLN A O 1
ATOM 775 N N . GLU A 1 93 ? 11.441 2.420 -26.325 1.00 60.28 93 GLU A N 1
ATOM 776 C CA . GLU A 1 93 ? 11.853 3.678 -26.960 1.00 60.28 93 GLU A CA 1
ATOM 777 C C . GLU A 1 93 ? 12.415 4.688 -25.955 1.00 60.28 93 GLU A C 1
ATOM 779 O O . GLU A 1 93 ? 12.001 4.746 -24.794 1.00 60.28 93 GLU A O 1
ATOM 784 N N . ALA A 1 94 ? 13.384 5.485 -26.413 1.00 57.03 94 ALA A N 1
ATOM 785 C CA . ALA A 1 94 ? 14.015 6.524 -25.612 1.00 57.03 94 ALA A CA 1
ATOM 786 C C . ALA A 1 94 ? 13.062 7.713 -25.428 1.00 57.03 94 ALA A C 1
ATOM 788 O O . ALA A 1 94 ? 12.518 8.244 -26.394 1.00 57.03 94 ALA A O 1
ATOM 789 N N . PHE A 1 95 ? 12.891 8.146 -24.180 1.00 64.56 95 PHE A N 1
ATOM 790 C CA . PHE A 1 95 ? 12.155 9.362 -23.840 1.00 64.56 95 PHE A CA 1
ATOM 791 C C . PHE A 1 95 ? 12.778 10.590 -24.532 1.00 64.56 95 PHE A C 1
ATOM 793 O O . PHE A 1 95 ? 13.984 10.811 -24.402 1.00 64.56 95 PHE A O 1
ATOM 800 N N . ILE A 1 96 ? 11.969 11.396 -25.234 1.00 73.50 96 ILE A N 1
ATOM 801 C CA . ILE A 1 96 ? 12.417 12.627 -25.910 1.00 73.50 96 ILE A CA 1
ATOM 802 C C . ILE A 1 96 ? 11.932 13.852 -25.125 1.00 73.50 96 ILE A C 1
ATOM 804 O O . ILE A 1 96 ? 10.739 14.036 -24.898 1.00 73.50 96 ILE A O 1
ATOM 808 N N . SER A 1 97 ? 12.874 14.710 -24.728 1.00 58.16 97 SER A N 1
ATOM 809 C CA . SER A 1 97 ? 12.670 15.875 -23.851 1.00 58.16 97 SER A CA 1
ATOM 810 C C . SER A 1 97 ? 11.635 16.876 -24.365 1.00 58.16 97 SER A C 1
ATOM 812 O O . SER A 1 97 ? 10.917 17.487 -23.578 1.00 58.16 97 SER A O 1
ATOM 814 N N . ASP A 1 98 ? 11.532 17.011 -25.686 1.00 72.94 98 ASP A N 1
ATOM 815 C CA . ASP A 1 98 ? 10.626 17.949 -26.356 1.00 72.94 98 ASP A CA 1
ATOM 816 C C . ASP A 1 98 ? 9.139 17.588 -26.175 1.00 72.94 98 ASP A C 1
ATOM 818 O O . ASP A 1 98 ? 8.253 18.332 -26.591 1.00 72.94 98 ASP A O 1
ATOM 822 N N . TRP A 1 99 ? 8.835 16.454 -25.539 1.00 66.19 99 TRP A N 1
ATOM 823 C CA . TRP A 1 99 ? 7.471 16.008 -25.255 1.00 66.19 99 TRP A CA 1
ATOM 824 C C . TRP A 1 99 ? 6.831 16.669 -24.031 1.00 66.19 99 TRP A C 1
ATOM 826 O O . TRP A 1 99 ? 5.633 16.489 -23.809 1.00 66.19 99 TRP A O 1
ATOM 836 N N . VAL A 1 100 ? 7.588 17.415 -23.221 1.00 68.69 100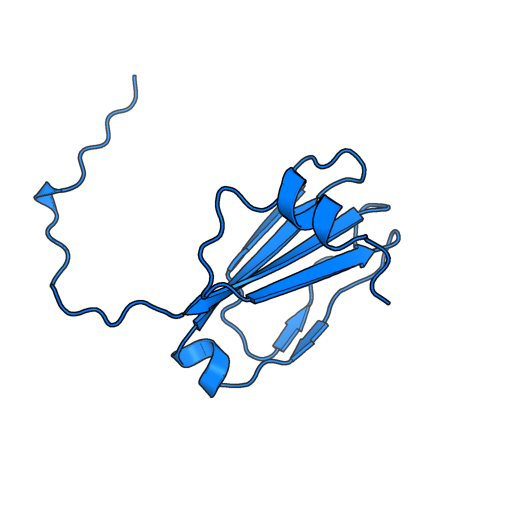 VAL A N 1
ATOM 837 C CA . VAL A 1 100 ? 7.065 18.025 -21.993 1.00 68.69 100 VAL A CA 1
ATOM 838 C C . VAL A 1 100 ? 7.427 19.506 -21.933 1.00 68.69 100 VAL A C 1
ATOM 840 O O . VAL A 1 100 ? 8.594 19.869 -21.837 1.00 68.69 100 VAL A O 1
ATOM 843 N N . SER A 1 101 ? 6.406 20.366 -21.913 1.00 64.38 101 SER A N 1
ATOM 844 C CA . SER A 1 101 ? 6.540 21.789 -21.593 1.00 64.38 101 SER A CA 1
ATOM 845 C C . SER A 1 101 ? 5.615 22.134 -20.432 1.00 64.38 101 SER A C 1
ATOM 847 O O . SER A 1 101 ? 4.413 21.875 -20.485 1.00 64.38 101 SER A O 1
ATOM 849 N N . ILE A 1 102 ? 6.192 22.669 -19.357 1.00 70.00 102 ILE A N 1
ATOM 850 C CA . ILE A 1 102 ? 5.482 23.015 -18.124 1.00 70.00 102 ILE A CA 1
ATOM 851 C C . ILE A 1 102 ? 5.706 24.501 -17.876 1.00 70.00 102 ILE A C 1
ATOM 853 O O . ILE A 1 102 ? 6.844 24.966 -17.823 1.00 70.00 102 ILE A O 1
ATOM 857 N N . THR A 1 103 ? 4.624 25.255 -17.709 1.00 58.28 103 THR A N 1
ATOM 858 C CA . THR A 1 103 ? 4.685 26.669 -17.329 1.00 58.28 103 THR A CA 1
ATOM 859 C C . THR A 1 103 ? 3.676 26.933 -16.221 1.00 58.28 103 THR A C 1
ATOM 861 O O . THR A 1 103 ? 2.552 26.435 -16.269 1.00 58.28 103 THR A O 1
ATOM 864 N N . VAL A 1 104 ? 4.100 27.683 -15.206 1.00 39.72 104 VAL A N 1
ATOM 865 C CA . VAL A 1 104 ? 3.260 28.109 -14.080 1.00 39.72 104 VAL A CA 1
ATOM 866 C C . VAL A 1 104 ? 2.645 29.463 -14.432 1.00 39.72 104 VAL A C 1
ATOM 868 O O . VAL A 1 104 ? 3.369 30.341 -14.902 1.00 39.72 104 VAL A O 1
ATOM 871 N N . VAL A 1 105 ? 1.336 29.619 -14.211 1.00 52.28 105 VAL A N 1
ATOM 872 C CA . VAL A 1 105 ? 0.600 30.891 -14.341 1.00 52.28 105 VAL A CA 1
ATOM 873 C C . VAL A 1 105 ? 0.117 31.324 -12.967 1.00 52.28 105 VAL A C 1
ATOM 875 O O . VAL A 1 105 ? -0.389 30.439 -12.239 1.00 52.28 105 VAL A O 1
#

pLDDT: mean 83.18, std 14.58, range [39.72, 96.75]

Radius of gyration: 16.2 Å; chains: 1; bounding box: 31×42×42 Å

Foldseek 3Di:
DAPDDPVVCCVQPNDDDPVQKDKDKHKDAAQDKDKAQADPVQLVFKWKKKWKAAPVRHTDDIDTDNDNIDMDGGDHGIIMMMMIIHTDDPPPDDDDPVVDDDDDD

Sequence (105 aa):
KQWLPQKFVEKVFLPVPNPETKFYFGALKAGEILQFKLDSLLLNNYDIYFSLYSRECFALEWYPITEQEKSTSPSPGKCLYVVRIHQKFPQQEAFISDWVSITVV